Protein AF-A0A970U396-F1 (afdb_monomer)

Nearest PDB structures (foldseek):
  4g6q-assembly1_A  TM=3.598E-01  e=4.183E+00  Kribbella flavida DSM 17836
  7ezx-assembly1_ME  TM=3.389E-01  e=9.342E+00  Porphyridium purpureum

Radius of gyration: 24.38 Å; Cα contacts (8 Å, |Δi|>4): 47; chains: 1; bounding box: 34×48×62 Å

Solvent-accessible surface area (backbone atoms only — not comparable to full-atom values): 5124 Å² total; per-residue (Å²): 138,83,80,46,73,67,41,53,53,53,50,52,57,55,71,43,44,42,77,79,36,78,48,37,44,79,57,73,68,48,81,46,89,87,52,75,52,67,47,71,48,75,51,89,68,74,86,72,74,83,81,79,80,72,77,76,81,68,76,79,58,81,84,67,79,74,77,73,85,81,85,84,86,129

Foldseek 3Di:
DDADVVLVVVVVVVVCPCVVQVQKDWDDWDGDNVDIDTDIHGHDPPPPDDPPPDPDPDPDDPVVPDDDDDDPDD

Mean predicted aligned error: 15.84 Å

Structure (mmCIF, N/CA/C/O backbone):
data_AF-A0A970U396-F1
#
_entry.id   AF-A0A970U396-F1
#
loop_
_atom_site.group_PDB
_atom_site.id
_atom_site.type_symbol
_atom_site.label_atom_id
_atom_site.label_alt_id
_atom_site.label_comp_id
_atom_site.label_asym_id
_atom_site.label_entity_id
_atom_site.label_seq_id
_atom_site.pdbx_PDB_ins_code
_atom_site.Cartn_x
_atom_site.Cartn_y
_atom_site.Cartn_z
_atom_site.occupancy
_atom_site.B_iso_or_equiv
_atom_site.auth_seq_id
_atom_site.auth_comp_id
_atom_site.auth_asym_id
_atom_site.auth_atom_id
_atom_site.pdbx_PDB_model_num
ATOM 1 N N . MET A 1 1 ? 8.814 10.970 -16.970 1.00 48.28 1 MET A N 1
ATOM 2 C CA . MET A 1 1 ? 9.393 10.193 -15.850 1.00 48.28 1 MET A CA 1
ATOM 3 C C . MET A 1 1 ? 8.839 8.774 -15.956 1.00 48.28 1 MET A C 1
ATOM 5 O O . MET A 1 1 ? 7.627 8.646 -16.041 1.00 48.28 1 MET A O 1
ATOM 9 N N . LYS A 1 2 ? 9.681 7.741 -16.112 1.00 52.16 2 LYS A N 1
ATOM 10 C CA . LYS A 1 2 ? 9.249 6.361 -16.424 1.00 52.16 2 LYS A CA 1
ATOM 11 C C . LYS A 1 2 ? 9.094 5.565 -15.122 1.00 52.16 2 LYS A C 1
ATOM 13 O O . LYS A 1 2 ? 10.040 5.516 -14.341 1.00 52.16 2 LYS A O 1
ATOM 18 N N . TRP A 1 3 ? 7.924 4.976 -14.883 1.00 61.50 3 TRP A N 1
ATOM 19 C CA . TRP A 1 3 ? 7.714 4.033 -13.779 1.00 61.50 3 TRP A CA 1
ATOM 20 C C . TRP A 1 3 ? 8.541 2.763 -14.019 1.00 61.50 3 TRP A C 1
ATOM 22 O O . TRP A 1 3 ? 8.557 2.244 -15.138 1.00 61.50 3 TRP A O 1
ATOM 32 N N . ASN A 1 4 ? 9.248 2.285 -12.992 1.00 76.62 4 ASN A N 1
ATOM 33 C CA . ASN A 1 4 ? 9.839 0.947 -13.001 1.00 76.62 4 ASN A CA 1
ATOM 34 C C . ASN A 1 4 ? 8.764 -0.076 -12.592 1.00 76.62 4 ASN A C 1
ATOM 36 O O . ASN A 1 4 ? 7.717 0.296 -12.059 1.00 76.62 4 ASN A O 1
ATOM 40 N N . ASP A 1 5 ? 8.987 -1.360 -12.864 1.00 81.94 5 ASP A N 1
ATOM 41 C CA . ASP A 1 5 ? 7.969 -2.382 -12.584 1.00 81.94 5 ASP A CA 1
ATOM 42 C C . ASP A 1 5 ? 7.676 -2.522 -11.081 1.00 81.94 5 ASP A C 1
ATOM 44 O O . ASP A 1 5 ? 6.543 -2.801 -10.700 1.00 81.94 5 ASP A O 1
ATOM 48 N N . ALA A 1 6 ? 8.644 -2.192 -10.221 1.00 81.06 6 ALA A N 1
ATOM 49 C CA . ALA A 1 6 ? 8.443 -2.097 -8.774 1.00 81.06 6 ALA A CA 1
ATOM 50 C C . ALA A 1 6 ? 7.410 -1.018 -8.389 1.00 81.06 6 ALA A C 1
ATOM 52 O O . ALA A 1 6 ? 6.576 -1.249 -7.519 1.00 81.06 6 ALA A O 1
ATOM 53 N N . GLY A 1 7 ? 7.426 0.139 -9.057 1.00 81.00 7 GLY A N 1
ATOM 54 C CA . GLY A 1 7 ? 6.457 1.212 -8.837 1.00 81.00 7 GLY A CA 1
ATOM 55 C C . GLY A 1 7 ? 5.031 0.805 -9.209 1.00 81.00 7 GLY A C 1
ATOM 56 O O . GLY A 1 7 ? 4.102 1.191 -8.511 1.00 81.00 7 GLY A O 1
ATOM 57 N N . LYS A 1 8 ? 4.859 -0.021 -10.251 1.00 83.56 8 LYS A N 1
ATOM 58 C CA . LYS A 1 8 ? 3.542 -0.573 -10.621 1.00 83.56 8 LYS A CA 1
ATOM 59 C C . LYS A 1 8 ? 3.022 -1.531 -9.554 1.00 83.56 8 LYS A C 1
ATOM 61 O O . LYS A 1 8 ? 1.901 -1.370 -9.096 1.00 83.56 8 LYS A O 1
ATOM 66 N N . ILE A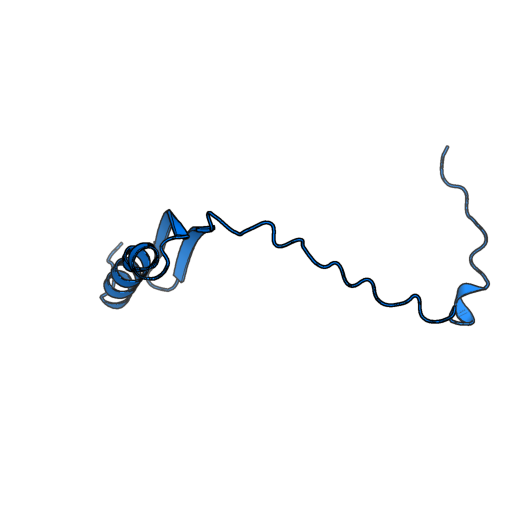 1 9 ? 3.865 -2.469 -9.117 1.00 86.94 9 ILE A N 1
ATOM 67 C CA . ILE A 1 9 ? 3.511 -3.435 -8.066 1.00 86.94 9 ILE A CA 1
ATOM 68 C C . ILE A 1 9 ? 3.130 -2.699 -6.781 1.00 86.94 9 ILE A C 1
ATOM 70 O O . ILE A 1 9 ? 2.152 -3.040 -6.128 1.00 86.94 9 ILE A O 1
ATOM 74 N N . ALA A 1 10 ? 3.879 -1.663 -6.415 1.00 84.56 10 ALA A N 1
ATOM 75 C CA . ALA A 1 10 ? 3.601 -0.930 -5.194 1.00 84.56 10 ALA A CA 1
ATOM 76 C C . ALA A 1 10 ? 2.330 -0.063 -5.282 1.00 84.56 10 ALA A C 1
ATOM 78 O O . ALA A 1 10 ? 1.658 0.123 -4.268 1.00 84.56 10 ALA A O 1
ATOM 79 N N . ASP A 1 11 ? 1.973 0.429 -6.473 1.00 85.38 11 ASP A N 1
ATOM 80 C CA . ASP A 1 11 ? 0.684 1.083 -6.723 1.00 85.38 11 ASP A CA 1
ATOM 81 C C . ASP A 1 11 ? -0.479 0.085 -6.606 1.00 85.38 11 ASP A C 1
ATOM 83 O O . ASP A 1 11 ? -1.442 0.344 -5.886 1.00 85.38 11 ASP A O 1
ATOM 87 N N . GLU A 1 12 ? -0.349 -1.102 -7.207 1.00 88.06 12 GLU A N 1
ATOM 88 C CA . GLU A 1 12 ? -1.328 -2.194 -7.094 1.00 88.06 12 GLU A CA 1
ATOM 89 C C . GLU A 1 12 ? -1.527 -2.627 -5.634 1.00 88.06 12 GLU A C 1
ATOM 91 O O . GLU A 1 12 ? -2.649 -2.600 -5.125 1.00 88.06 12 GLU A O 1
ATOM 96 N N . CYS A 1 13 ? -0.437 -2.922 -4.918 1.00 87.31 13 CYS A N 1
ATOM 97 C CA . CYS A 1 13 ? -0.484 -3.270 -3.499 1.00 87.31 13 CYS A CA 1
ATOM 98 C C . CYS A 1 13 ? -1.116 -2.159 -2.657 1.00 87.31 13 CYS A C 1
ATOM 100 O O . CYS A 1 13 ? -1.854 -2.447 -1.716 1.00 87.31 13 CYS A O 1
ATOM 102 N N . ARG A 1 14 ? -0.844 -0.886 -2.982 1.00 85.62 14 ARG A N 1
ATOM 103 C CA . ARG A 1 14 ? -1.477 0.243 -2.300 1.00 85.62 14 ARG A CA 1
ATOM 104 C C . ARG A 1 14 ? -2.985 0.219 -2.525 1.00 85.62 14 ARG A C 1
ATOM 106 O O . ARG A 1 14 ? -3.710 0.315 -1.545 1.00 85.62 14 ARG A O 1
ATOM 113 N N . MET A 1 15 ? -3.453 0.049 -3.761 1.00 88.38 15 MET A N 1
ATOM 114 C CA . MET A 1 15 ? -4.884 -0.000 -4.101 1.00 88.38 15 MET A CA 1
ATOM 115 C C . MET A 1 15 ? -5.631 -1.184 -3.466 1.00 88.38 15 MET A C 1
ATOM 117 O O . MET A 1 15 ? -6.848 -1.113 -3.284 1.00 88.38 15 MET A O 1
ATOM 121 N N . ASP A 1 16 ? -4.919 -2.243 -3.086 1.00 93.19 16 ASP A N 1
ATOM 122 C CA . ASP A 1 16 ? -5.482 -3.398 -2.384 1.00 93.19 16 ASP A CA 1
ATOM 123 C C . ASP A 1 16 ? -5.649 -3.187 -0.869 1.00 93.19 16 ASP A C 1
ATOM 125 O O . ASP A 1 16 ? -6.381 -3.941 -0.226 1.00 93.19 16 ASP A O 1
ATOM 129 N N . ILE A 1 17 ? -5.058 -2.137 -0.283 1.00 90.88 17 ILE A N 1
ATOM 130 C CA . ILE A 1 17 ? -5.146 -1.859 1.162 1.00 90.88 17 ILE A CA 1
ATOM 131 C C . ILE A 1 17 ? -6.611 -1.805 1.658 1.00 90.88 17 ILE A C 1
ATOM 133 O O . ILE A 1 17 ? -6.923 -2.553 2.585 1.00 90.88 17 ILE A O 1
ATOM 137 N N . PRO A 1 18 ? -7.549 -1.054 1.039 1.00 89.94 18 PRO A N 1
ATOM 138 C CA . PRO A 1 18 ? -8.958 -1.050 1.449 1.00 89.94 18 PRO A CA 1
ATOM 139 C C . PRO A 1 18 ? -9.664 -2.399 1.301 1.00 89.94 18 PRO A C 1
ATOM 141 O O . PRO A 1 18 ? -10.645 -2.659 1.994 1.00 89.94 18 PRO A O 1
ATOM 144 N N . LYS A 1 19 ? -9.185 -3.271 0.402 1.00 90.56 19 LYS A N 1
ATOM 145 C CA . LYS A 1 19 ? -9.752 -4.615 0.218 1.00 90.56 19 LYS A CA 1
ATOM 14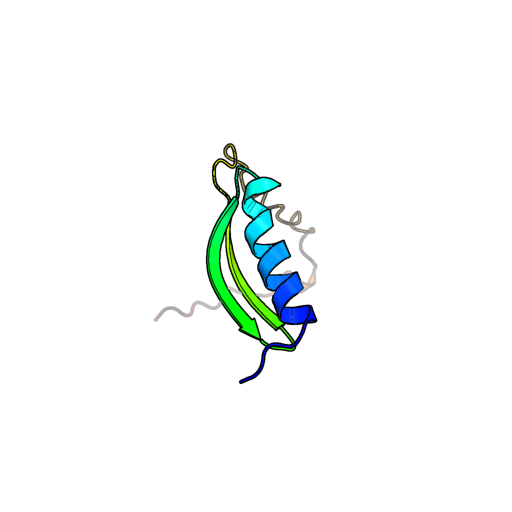6 C C . LYS A 1 19 ? -9.383 -5.531 1.384 1.00 90.56 19 LYS A C 1
ATOM 148 O O . LYS A 1 19 ? -10.192 -6.362 1.783 1.00 90.56 19 LYS A O 1
ATOM 153 N N . HIS A 1 20 ? -8.174 -5.378 1.926 1.00 91.44 20 HIS A N 1
ATOM 154 C CA . HIS A 1 20 ? -7.696 -6.147 3.077 1.00 91.44 20 HIS A CA 1
ATOM 155 C C . HIS A 1 20 ? -8.122 -5.543 4.417 1.00 91.44 20 HIS A C 1
ATOM 157 O O . HIS A 1 20 ? -8.375 -6.276 5.372 1.00 91.44 20 HIS A O 1
ATOM 163 N N . PHE A 1 21 ? -8.220 -4.217 4.481 1.00 88.62 21 PHE A N 1
ATOM 164 C CA . PHE A 1 21 ? -8.566 -3.460 5.675 1.00 88.62 21 PHE A CA 1
ATOM 165 C C . PHE A 1 21 ? -9.793 -2.587 5.373 1.00 88.62 21 PHE A C 1
ATOM 167 O O . PHE A 1 21 ? -9.632 -1.442 4.946 1.00 88.62 21 PHE A O 1
ATOM 174 N N . PRO A 1 22 ? -11.021 -3.091 5.611 1.00 87.12 22 PRO A N 1
ATOM 175 C CA . PRO A 1 22 ? -12.263 -2.377 5.278 1.00 87.12 22 PRO A CA 1
ATOM 176 C C . PRO A 1 22 ? -12.390 -1.007 5.955 1.00 87.12 22 PRO A C 1
ATOM 178 O O . PRO A 1 22 ? -13.020 -0.095 5.431 1.00 87.12 22 PRO A O 1
ATOM 181 N N . ASN A 1 23 ? -11.729 -0.856 7.100 1.00 89.00 23 ASN A N 1
ATOM 182 C CA . ASN A 1 23 ? -11.675 0.363 7.897 1.00 89.00 23 ASN A CA 1
ATOM 183 C C . ASN A 1 23 ? -10.593 1.341 7.414 1.00 89.00 23 ASN A C 1
ATOM 185 O O . ASN A 1 23 ? -10.227 2.258 8.139 1.00 89.00 23 ASN A O 1
ATOM 189 N N . SER A 1 24 ? -10.026 1.144 6.225 1.00 89.31 24 SER A N 1
ATOM 190 C CA . SER A 1 24 ? -9.001 2.021 5.667 1.00 89.31 24 SER A CA 1
ATOM 191 C C . SER A 1 24 ? -9.480 2.671 4.377 1.00 89.31 24 SER A C 1
ATOM 193 O O . SER A 1 24 ? -10.110 2.044 3.525 1.00 89.31 24 SER A O 1
ATOM 195 N N . VAL A 1 25 ? -9.165 3.951 4.225 1.00 89.06 25 VAL A N 1
ATOM 196 C CA . VAL A 1 25 ? -9.452 4.739 3.032 1.00 89.06 25 VAL A CA 1
ATOM 197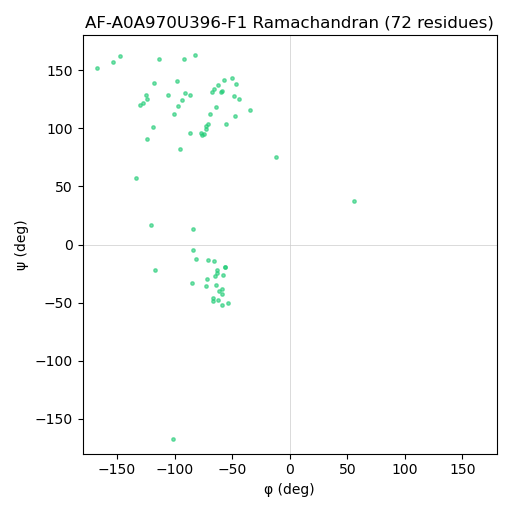 C C . VAL A 1 25 ? -8.153 5.344 2.531 1.00 89.06 25 VAL A C 1
ATOM 199 O O . VAL A 1 25 ? -7.396 5.953 3.281 1.00 89.06 25 VAL A O 1
ATOM 202 N N . LEU A 1 26 ? -7.880 5.151 1.244 1.00 88.81 26 LEU A N 1
ATOM 203 C CA . LEU A 1 26 ? -6.733 5.757 0.582 1.00 88.81 26 LEU A CA 1
ATOM 204 C C . LEU A 1 26 ? -7.115 7.143 0.076 1.00 88.81 26 LEU A C 1
ATOM 206 O O . LEU A 1 26 ? -8.089 7.295 -0.661 1.00 88.81 26 LEU A O 1
ATOM 210 N N . ASN A 1 27 ? -6.307 8.140 0.416 1.00 83.69 27 ASN A N 1
ATOM 211 C CA . ASN A 1 27 ? -6.381 9.466 -0.186 1.00 83.69 27 ASN A CA 1
ATOM 212 C C . ASN A 1 27 ? -5.263 9.617 -1.235 1.00 83.69 27 ASN A C 1
ATOM 214 O O . ASN A 1 27 ? -4.617 8.638 -1.624 1.00 83.69 27 ASN A O 1
ATOM 218 N N . GLN A 1 28 ? -5.029 10.852 -1.693 1.00 83.06 28 GLN A N 1
ATOM 219 C CA . GLN A 1 28 ? -3.998 11.170 -2.683 1.00 83.06 28 GLN A CA 1
ATOM 220 C C . GLN A 1 28 ? -2.625 10.590 -2.324 1.00 83.06 28 GLN A C 1
ATOM 222 O O . GLN A 1 28 ? -2.207 10.566 -1.160 1.00 83.06 28 GLN A O 1
ATOM 227 N N . HIS A 1 29 ? -1.912 10.155 -3.361 1.00 81.25 29 HIS A N 1
ATOM 228 C CA . HIS A 1 29 ? -0.564 9.621 -3.248 1.00 81.25 29 HIS A CA 1
ATOM 229 C C . HIS A 1 29 ? 0.291 9.930 -4.470 1.00 81.25 29 HIS A C 1
ATOM 231 O O . HIS A 1 29 ? -0.209 10.267 -5.541 1.00 81.25 29 HIS A O 1
ATOM 237 N N . ILE A 1 30 ? 1.600 9.803 -4.279 1.00 80.06 30 ILE A N 1
ATOM 238 C CA . ILE A 1 30 ? 2.631 9.970 -5.294 1.00 80.06 30 ILE A CA 1
ATOM 239 C C . ILE A 1 30 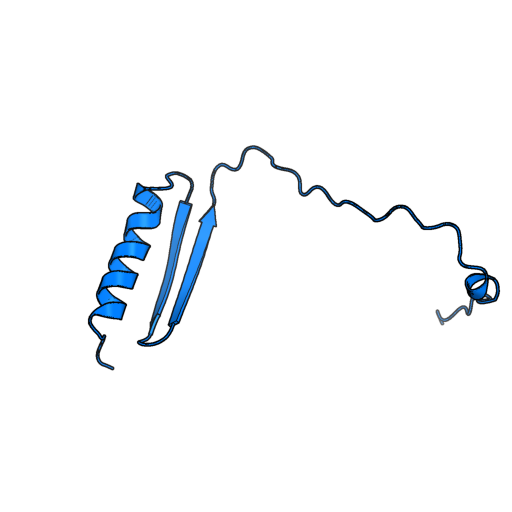? 3.550 8.752 -5.222 1.00 80.06 30 ILE A C 1
ATOM 241 O O . ILE A 1 30 ? 4.182 8.502 -4.193 1.00 80.06 30 ILE A O 1
ATOM 245 N N . VAL A 1 31 ? 3.643 8.01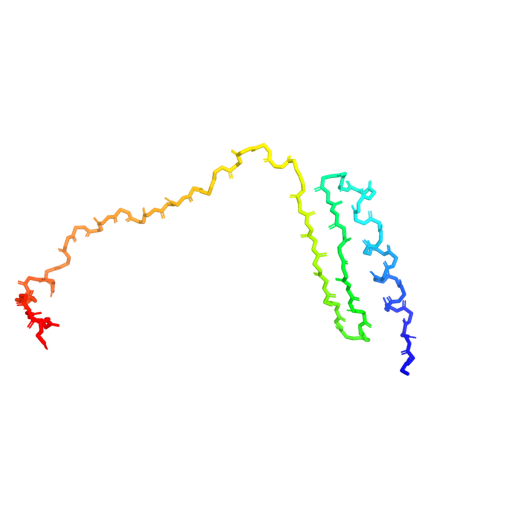5 -6.329 1.00 77.88 31 VAL A N 1
ATOM 246 C CA . VAL A 1 31 ? 4.597 6.915 -6.506 1.00 77.88 31 VAL A CA 1
ATOM 247 C C . VAL A 1 31 ? 5.811 7.435 -7.265 1.00 77.88 31 VAL A C 1
ATOM 249 O O . VAL A 1 31 ? 5.705 7.896 -8.403 1.00 77.88 31 VAL A O 1
ATOM 252 N N . MET A 1 32 ? 6.980 7.355 -6.636 1.00 76.12 32 MET A N 1
ATOM 253 C CA . MET A 1 32 ? 8.272 7.626 -7.261 1.00 76.12 32 MET A CA 1
ATOM 254 C C . MET A 1 32 ? 9.098 6.336 -7.332 1.00 76.12 32 MET A C 1
ATOM 256 O O . MET A 1 32 ? 8.845 5.409 -6.566 1.00 76.12 32 MET A O 1
ATOM 260 N N . PRO A 1 33 ? 10.113 6.251 -8.213 1.00 68.88 33 PRO A N 1
ATOM 261 C CA . PRO A 1 33 ? 10.905 5.028 -8.388 1.00 68.88 33 PRO A CA 1
ATOM 262 C C . PRO A 1 33 ? 11.583 4.482 -7.119 1.00 68.88 33 PRO A C 1
ATOM 264 O O . PRO A 1 33 ? 11.987 3.323 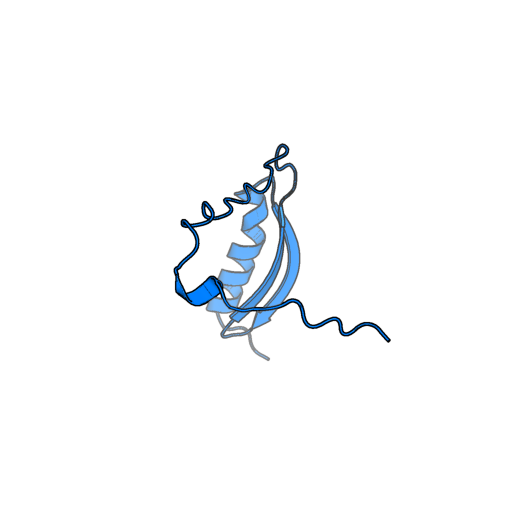-7.117 1.00 68.88 33 PRO A O 1
ATOM 267 N N . ASN A 1 34 ? 11.745 5.308 -6.081 1.00 78.50 34 ASN A N 1
ATOM 268 C CA . ASN A 1 34 ? 12.408 4.976 -4.817 1.00 78.50 34 ASN A CA 1
ATOM 269 C C . ASN A 1 34 ? 11.498 5.049 -3.578 1.00 78.50 34 ASN A C 1
ATOM 271 O O . ASN A 1 34 ? 11.843 4.462 -2.558 1.00 78.50 34 ASN A O 1
ATOM 275 N N . GLN A 1 35 ? 10.387 5.788 -3.622 1.00 78.62 35 GLN A N 1
ATOM 276 C CA . GLN A 1 35 ? 9.539 6.021 -2.453 1.00 78.62 35 GLN A CA 1
ATOM 277 C C . GLN A 1 35 ? 8.094 6.311 -2.843 1.00 78.62 35 GLN A C 1
ATOM 279 O O . GLN A 1 35 ? 7.811 6.790 -3.943 1.00 78.62 35 GLN A O 1
ATOM 284 N N . ILE A 1 36 ? 7.189 6.073 -1.899 1.00 82.38 36 ILE A N 1
ATOM 285 C CA . ILE A 1 36 ? 5.759 6.323 -2.051 1.00 82.38 36 ILE A CA 1
ATOM 286 C C . ILE A 1 36 ? 5.327 7.236 -0.921 1.00 82.38 36 ILE A C 1
ATOM 288 O O . ILE A 1 36 ? 5.535 6.928 0.249 1.00 82.38 36 ILE A O 1
ATOM 292 N N . HIS A 1 37 ? 4.716 8.354 -1.287 1.00 84.81 37 HIS A N 1
ATOM 293 C CA . HIS A 1 37 ? 4.066 9.257 -0.347 1.00 84.81 37 HIS A CA 1
ATOM 294 C C . HIS A 1 37 ? 2.573 9.079 -0.494 1.00 84.81 37 HIS A C 1
ATOM 296 O O . HIS A 1 37 ? 2.059 9.166 -1.604 1.00 84.81 37 HIS A O 1
ATOM 302 N N . GLY A 1 38 ? 1.857 8.848 0.594 1.00 85.69 38 GLY A N 1
ATOM 303 C CA . GLY A 1 38 ? 0.410 8.773 0.525 1.00 85.69 38 GLY A CA 1
ATOM 304 C C . GLY A 1 38 ? -0.224 8.808 1.896 1.00 85.69 38 GLY A C 1
ATOM 305 O O . GLY A 1 38 ? 0.371 8.378 2.880 1.00 85.69 38 GLY A O 1
ATOM 306 N N . ILE A 1 39 ? -1.447 9.316 1.936 1.00 88.88 39 ILE A N 1
ATOM 307 C CA . ILE A 1 39 ? -2.239 9.412 3.159 1.00 88.88 39 ILE A CA 1
ATOM 308 C C . ILE A 1 39 ? -3.205 8.226 3.199 1.00 88.88 39 ILE A C 1
ATOM 310 O O . ILE A 1 39 ? -3.727 7.810 2.157 1.00 88.88 39 ILE A O 1
ATOM 314 N N . ILE A 1 40 ? -3.384 7.659 4.390 1.00 89.31 40 ILE A N 1
ATOM 315 C CA . ILE A 1 40 ? -4.363 6.610 4.674 1.00 89.31 40 ILE A CA 1
ATOM 316 C C . ILE A 1 40 ? -5.178 7.076 5.874 1.00 89.31 40 ILE A C 1
ATOM 318 O O . ILE A 1 40 ? -4.625 7.353 6.937 1.00 89.31 40 ILE A O 1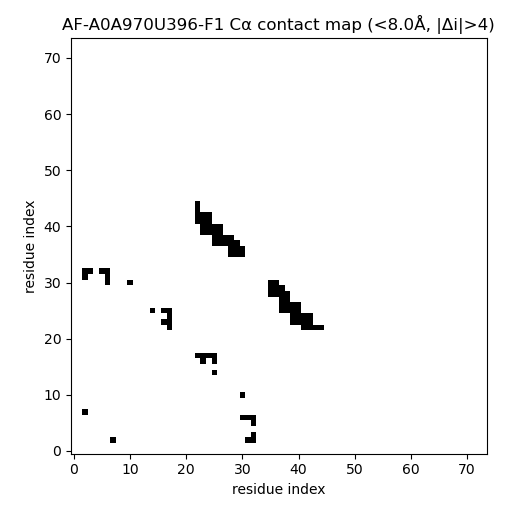
ATOM 322 N N . GLU A 1 41 ? -6.484 7.171 5.687 1.00 88.62 41 GLU A N 1
ATOM 323 C CA . GLU A 1 41 ? -7.447 7.437 6.745 1.00 88.62 41 GLU A CA 1
ATOM 324 C C . GLU A 1 41 ? -7.931 6.100 7.320 1.00 88.62 41 GLU A C 1
ATOM 326 O O . GLU A 1 41 ? -8.323 5.206 6.571 1.00 88.62 41 GLU A O 1
ATOM 331 N N . LEU A 1 42 ? -7.909 5.952 8.645 1.00 88.25 42 LEU A N 1
ATOM 332 C CA . LEU A 1 42 ? -8.490 4.800 9.336 1.00 88.25 42 LEU A CA 1
ATOM 333 C C . LEU A 1 42 ? -9.852 5.205 9.908 1.00 88.25 42 LEU A C 1
ATOM 335 O O . LEU A 1 42 ? -9.926 6.042 10.807 1.00 88.25 42 LEU A O 1
ATOM 339 N N . LYS A 1 43 ? -10.923 4.629 9.365 1.00 82.38 43 LYS A N 1
ATOM 340 C CA . LYS A 1 43 ? -12.312 4.842 9.785 1.00 82.38 43 LYS A CA 1
ATOM 341 C C . LYS A 1 43 ? -12.715 3.812 10.839 1.00 82.38 43 LYS A C 1
ATOM 343 O O . LYS A 1 43 ? -12.081 2.772 10.972 1.00 82.38 43 LYS A O 1
ATOM 348 N N . ASP A 1 44 ? -13.762 4.106 11.603 1.00 73.06 44 ASP A N 1
ATOM 349 C CA . ASP A 1 44 ? -14.378 3.161 12.548 1.00 73.06 44 ASP A CA 1
ATOM 350 C C . ASP A 1 44 ? -13.421 2.550 13.593 1.00 73.06 44 ASP A C 1
ATOM 352 O O . ASP A 1 44 ? -13.542 1.390 13.992 1.00 73.06 44 ASP A O 1
ATOM 356 N N . VAL A 1 45 ? -12.472 3.343 14.096 1.00 67.50 45 VAL A N 1
ATOM 357 C CA . VAL A 1 45 ? -11.772 3.023 15.346 1.00 67.50 45 VAL A CA 1
ATOM 358 C C . VAL A 1 45 ? -12.734 3.265 16.506 1.00 67.50 45 VAL A C 1
ATOM 360 O O . VAL A 1 45 ? -12.937 4.402 16.925 1.00 67.50 45 VAL A O 1
ATOM 363 N N . ALA A 1 46 ? -13.355 2.195 17.011 1.00 65.69 46 ALA A N 1
ATOM 364 C CA . ALA A 1 46 ? -14.137 2.225 18.246 1.00 65.69 46 ALA A CA 1
ATOM 365 C C . ALA A 1 46 ? -13.332 2.948 19.329 1.00 65.69 46 ALA A C 1
ATOM 367 O O . ALA A 1 46 ? -12.311 2.396 19.706 1.00 65.69 46 ALA A O 1
ATOM 368 N N . ASN A 1 47 ? -13.749 4.154 19.757 1.00 61.88 47 ASN A N 1
ATOM 369 C CA . ASN A 1 47 ? -13.053 5.078 20.673 1.00 61.88 47 ASN A CA 1
ATOM 370 C C . ASN A 1 47 ? -11.838 4.468 21.399 1.00 61.88 47 ASN A C 1
ATOM 372 O O . ASN A 1 47 ? -11.901 4.152 22.589 1.00 61.88 47 ASN A O 1
ATOM 376 N N . VAL A 1 48 ? -10.719 4.304 20.690 1.00 60.84 48 VAL A N 1
ATOM 377 C CA . VAL A 1 48 ? -9.477 3.860 21.310 1.00 60.84 48 VAL A CA 1
ATOM 378 C C . VAL A 1 48 ? -8.843 5.141 21.806 1.00 60.84 48 VAL A C 1
ATOM 380 O O . VAL A 1 48 ? -8.267 5.908 21.037 1.00 60.84 48 VAL A O 1
ATOM 383 N N . GLY A 1 49 ? -9.064 5.442 23.084 1.00 59.16 49 GLY A N 1
ATOM 384 C CA . GLY A 1 49 ? -8.412 6.574 23.726 1.00 59.16 49 GLY A CA 1
ATOM 385 C C . GLY A 1 49 ? -6.895 6.434 23.607 1.00 59.16 49 GLY A C 1
ATOM 386 O O . GLY A 1 49 ? -6.353 5.334 23.717 1.00 59.16 49 GLY A O 1
ATOM 387 N N . ILE A 1 50 ? -6.198 7.547 23.393 1.00 57.16 50 ILE A N 1
ATOM 388 C CA . ILE A 1 50 ? -4.741 7.567 23.501 1.00 57.16 50 ILE A CA 1
ATOM 389 C C . ILE A 1 50 ? -4.410 7.399 24.983 1.00 57.16 50 ILE A C 1
ATOM 391 O O . ILE A 1 50 ? -4.711 8.274 25.795 1.00 57.16 50 ILE A O 1
ATOM 395 N N . GLN A 1 51 ? -3.821 6.264 25.355 1.00 63.56 51 GLN A N 1
ATOM 396 C CA . GLN A 1 51 ? -3.357 6.055 26.720 1.00 63.56 51 GLN A CA 1
ATOM 397 C C . GLN A 1 51 ? -2.042 6.824 26.901 1.00 63.56 51 GLN A C 1
ATOM 399 O O . GLN A 1 51 ? -0.973 6.356 26.515 1.00 63.56 51 GLN A O 1
ATOM 404 N N . HIS A 1 52 ? -2.130 8.044 27.437 1.00 65.06 52 HIS A N 1
ATOM 405 C CA . HIS A 1 52 ? -0.960 8.814 27.855 1.00 65.06 52 HIS A CA 1
ATOM 406 C C . HIS A 1 52 ? -0.440 8.197 29.159 1.00 65.06 52 HIS A C 1
ATOM 408 O O . HIS A 1 52 ? -0.943 8.490 30.241 1.00 65.06 52 HIS A O 1
ATOM 414 N N . PHE A 1 53 ? 0.538 7.296 29.065 1.00 68.81 53 PHE A N 1
ATOM 415 C CA . PHE A 1 53 ? 1.295 6.870 30.239 1.00 68.81 53 PHE A CA 1
ATOM 416 C C . PHE A 1 53 ? 2.288 7.973 30.589 1.00 68.81 53 PHE A C 1
ATOM 418 O O . PHE A 1 53 ? 3.379 8.036 30.023 1.00 68.81 53 PHE A O 1
ATOM 425 N N . GLU A 1 54 ? 1.903 8.868 31.497 1.00 66.50 54 GLU A N 1
ATOM 426 C CA . GLU A 1 54 ? 2.882 9.755 32.116 1.00 66.50 54 GLU A CA 1
ATOM 427 C C . GLU A 1 54 ? 3.810 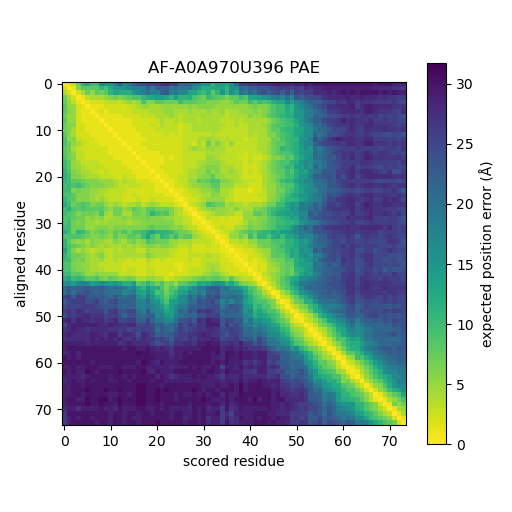8.903 32.996 1.00 66.50 54 GLU A C 1
ATOM 429 O O . GLU A 1 54 ? 3.325 8.071 33.774 1.00 66.50 54 GLU A O 1
ATOM 434 N N . PRO A 1 55 ? 5.141 9.050 32.880 1.00 58.81 55 PRO A N 1
ATOM 435 C CA . PRO A 1 55 ? 6.043 8.418 33.826 1.00 58.81 55 PRO A CA 1
ATOM 436 C C . PRO A 1 55 ? 5.697 8.924 35.229 1.00 58.81 55 PRO A C 1
ATOM 438 O O . PRO A 1 55 ? 5.548 10.129 35.435 1.00 58.81 55 PRO A O 1
ATOM 441 N N . LEU A 1 56 ? 5.571 8.003 36.193 1.00 66.25 56 LEU A N 1
ATOM 442 C CA . LEU A 1 56 ? 5.413 8.358 37.604 1.00 66.25 56 LEU A CA 1
ATOM 443 C C . LEU A 1 56 ? 6.482 9.402 37.952 1.00 66.25 56 LEU A C 1
ATOM 445 O O . LEU A 1 56 ? 7.653 9.143 37.650 1.00 66.25 56 LEU A O 1
ATOM 449 N N . PRO A 1 57 ? 6.122 10.559 38.548 1.00 61.34 57 PRO A N 1
ATOM 450 C CA . PRO A 1 57 ? 7.102 11.541 38.975 1.00 61.34 57 PRO A CA 1
ATOM 451 C C . PRO A 1 57 ? 8.079 10.837 39.906 1.00 61.34 57 PRO A C 1
ATOM 453 O O . PRO A 1 57 ? 7.741 10.491 41.040 1.00 61.34 57 PRO A O 1
ATOM 456 N N . ASN A 1 58 ? 9.269 10.543 39.387 1.00 60.19 58 ASN A N 1
ATOM 457 C CA . ASN A 1 58 ? 10.306 9.913 40.173 1.00 60.19 58 ASN A CA 1
ATOM 458 C C . ASN A 1 58 ? 10.589 10.875 41.328 1.00 60.19 58 ASN A C 1
ATOM 460 O O . ASN A 1 58 ? 10.683 12.086 41.101 1.00 60.19 58 ASN A O 1
ATOM 464 N N . GLN A 1 59 ? 10.614 10.352 42.554 1.00 61.91 59 GLN A N 1
ATOM 465 C CA . GLN A 1 59 ? 10.773 11.149 43.767 1.00 61.91 59 GLN A CA 1
ATOM 466 C C . GLN A 1 59 ? 11.880 12.185 43.547 1.00 61.91 59 GLN A C 1
ATOM 468 O O . GLN A 1 59 ? 12.966 11.827 43.099 1.00 61.91 59 GLN A O 1
ATOM 473 N N . GLN A 1 60 ? 11.540 13.458 43.773 1.00 57.81 60 GLN A N 1
ATOM 474 C CA . GLN A 1 60 ? 12.356 14.634 43.465 1.00 57.81 60 GLN A CA 1
ATOM 475 C C . GLN A 1 60 ? 13.852 14.349 43.646 1.00 57.81 60 GLN A C 1
ATOM 477 O O . GLN A 1 60 ? 14.309 14.095 44.761 1.00 57.81 60 GLN A O 1
ATOM 482 N N . ASN A 1 61 ? 14.617 14.402 42.553 1.00 55.62 61 ASN A N 1
ATOM 483 C CA . ASN A 1 61 ? 16.069 14.298 42.640 1.00 55.62 61 ASN A CA 1
ATOM 484 C C . ASN A 1 61 ? 16.584 15.482 43.470 1.00 55.62 61 ASN A C 1
ATOM 486 O O . ASN A 1 61 ? 16.141 16.614 43.272 1.00 55.62 61 ASN A O 1
ATOM 490 N N . GLU A 1 62 ? 17.536 15.248 44.377 1.00 55.06 62 GLU A N 1
ATOM 491 C CA . GLU A 1 62 ? 18.025 16.254 45.339 1.00 55.06 62 GLU A CA 1
ATOM 492 C C . GLU A 1 62 ? 18.543 17.549 44.686 1.00 55.06 62 GLU A C 1
ATOM 494 O O . GLU A 1 62 ? 18.565 18.604 45.319 1.00 55.06 62 GLU A O 1
ATOM 499 N N . PHE A 1 63 ? 18.875 17.491 43.394 1.00 53.22 63 PHE A N 1
ATOM 500 C CA . PHE A 1 63 ? 19.275 18.624 42.559 1.00 53.22 63 PHE A CA 1
ATOM 501 C C . PHE A 1 63 ? 18.135 19.597 42.205 1.00 53.22 63 PHE A C 1
ATOM 503 O O . PHE A 1 63 ? 18.408 20.706 41.758 1.00 53.22 63 PHE A O 1
ATOM 510 N N . GLN A 1 64 ? 16.866 19.231 42.418 1.00 54.47 64 GLN A N 1
ATOM 511 C CA . GLN A 1 64 ? 15.712 20.112 42.180 1.00 54.47 64 GLN A CA 1
ATOM 512 C C . GLN A 1 64 ? 15.413 21.063 43.353 1.00 54.47 64 GLN A C 1
ATOM 514 O O . GLN A 1 64 ? 14.542 21.920 43.225 1.00 54.47 64 GLN A O 1
ATOM 519 N N . LYS A 1 65 ? 16.130 20.961 44.483 1.00 52.88 65 LYS A N 1
ATOM 520 C CA . LYS A 1 65 ? 15.855 21.763 45.692 1.00 52.88 65 LYS A CA 1
ATOM 521 C C . LYS A 1 65 ? 16.094 23.275 45.532 1.00 52.88 65 LYS A C 1
ATOM 523 O O . LYS A 1 65 ? 15.624 24.036 46.370 1.00 52.88 65 LYS A O 1
ATOM 528 N N . ASN A 1 66 ? 16.778 23.723 44.472 1.00 49.41 66 ASN A N 1
ATOM 529 C CA . ASN A 1 66 ? 17.362 25.071 44.430 1.00 49.41 66 ASN A 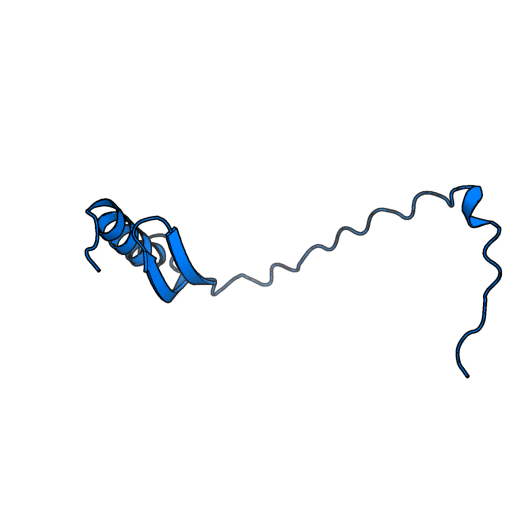CA 1
ATOM 530 C C . ASN A 1 66 ? 16.879 25.987 43.293 1.00 49.41 66 ASN A C 1
ATOM 532 O O . ASN A 1 66 ? 17.506 27.017 43.055 1.00 49.41 66 ASN A O 1
ATOM 536 N N . ASN A 1 67 ? 15.766 25.691 42.621 1.00 49.91 67 ASN A N 1
ATOM 537 C CA . ASN A 1 67 ? 15.204 26.642 41.656 1.00 49.91 67 ASN A CA 1
ATOM 538 C C . ASN A 1 67 ? 14.113 27.487 42.322 1.00 49.91 67 ASN A C 1
ATOM 540 O O . ASN A 1 67 ? 12.921 27.204 42.225 1.00 49.91 67 ASN A O 1
ATOM 544 N N . SER A 1 68 ? 14.575 28.529 43.019 1.00 52.38 68 SER A N 1
ATOM 545 C CA . SER A 1 68 ? 13.780 29.698 43.417 1.00 52.38 68 SER A CA 1
ATOM 546 C C . SER A 1 68 ? 12.948 30.214 42.227 1.00 52.38 68 SER A C 1
ATOM 548 O O . SER A 1 68 ? 13.477 30.261 41.110 1.00 52.38 68 SER A O 1
ATOM 550 N N . PRO A 1 69 ? 11.669 30.596 42.414 1.00 44.72 69 PRO A N 1
ATOM 551 C CA . PRO A 1 69 ? 10.802 30.991 41.314 1.00 44.72 69 PRO A CA 1
ATOM 552 C C . PRO A 1 69 ? 11.222 32.370 40.794 1.00 44.72 69 PRO A C 1
ATOM 554 O O . PRO A 1 69 ? 10.913 33.405 41.383 1.00 44.72 69 PRO A O 1
ATOM 557 N N . PHE A 1 70 ? 11.937 32.390 39.670 1.00 49.03 70 PHE A N 1
ATOM 558 C CA . PHE A 1 70 ? 12.136 33.605 38.887 1.00 49.03 70 PHE A CA 1
ATOM 559 C C . PHE A 1 70 ? 10.812 33.973 38.204 1.00 49.03 70 PHE A C 1
ATOM 561 O O . PHE A 1 70 ? 10.408 33.352 37.222 1.00 49.03 70 PHE A O 1
ATOM 568 N N . TYR A 1 71 ? 10.129 34.982 38.746 1.00 44.62 71 TYR A N 1
ATOM 569 C CA . TYR A 1 71 ? 9.032 35.675 38.078 1.00 44.62 71 TYR A CA 1
ATOM 570 C C . TYR A 1 71 ? 9.568 36.390 36.829 1.00 44.62 71 TYR A C 1
ATOM 572 O O . TYR A 1 71 ? 10.383 37.300 36.956 1.00 44.62 71 TYR A O 1
ATOM 580 N N . TRP A 1 72 ? 9.088 36.018 35.640 1.00 36.22 72 TRP A N 1
ATOM 581 C CA . TRP A 1 72 ? 9.304 36.780 34.401 1.00 36.22 72 TRP A CA 1
ATOM 582 C C . TRP A 1 72 ? 8.005 36.945 33.600 1.00 36.22 72 TRP A C 1
ATOM 584 O O . TRP A 1 72 ? 7.927 36.582 32.431 1.00 36.22 72 TRP A O 1
ATOM 594 N N . PHE A 1 73 ? 6.984 37.527 34.230 1.00 38.00 73 PHE A N 1
ATOM 595 C CA . PHE A 1 73 ? 5.966 38.285 33.503 1.00 38.00 73 PHE A CA 1
ATOM 596 C C . PHE A 1 73 ? 5.995 39.726 34.008 1.00 38.00 73 PHE A C 1
ATOM 598 O O . PHE A 1 73 ? 5.487 40.013 35.089 1.00 38.00 73 PHE A O 1
ATOM 605 N N . ASN A 1 74 ? 6.636 40.595 33.229 1.00 40.50 74 ASN A N 1
ATOM 606 C CA . ASN A 1 74 ? 6.291 42.005 33.082 1.00 40.50 74 ASN A CA 1
ATOM 607 C C . ASN A 1 74 ? 6.681 42.439 31.670 1.00 40.50 74 ASN A C 1
ATOM 609 O O . ASN A 1 74 ? 7.829 42.130 31.277 1.00 40.50 74 ASN A O 1
#

Sequence (74 aa):
MKWNDAGKIADECRMDIPKHFPNSVLNQHIVMPNQIHGIIELKDVANVGIQHFEPLPNQQNEFQKNNSPFYWFN

pLDDT: mean 71.76, std 15.92, range [36.22, 93.19]

Secondary structure (DSSP, 8-state):
-PPPHHHHHHHHHHHHHHHH-TTEEEEEEEE-SS-EEEEEEE-----------PPP--S--GGGGG--------